Protein 1JO8 (pdb70)

Structure (mmCIF, N/CA/C/O backbone):
data_1JO8
#
_entry.id   1JO8
#
_cell.length_a   24.080
_cell.length_b   38.155
_cell.length_c   59.090
_cell.angle_alpha   90.00
_cell.angle_beta   90.00
_cell.angle_gamma   90.00
#
_symmetry.space_group_name_H-M   'P 21 21 21'
#
loop_
_entity.id
_entity.type
_entity.pdbx_description
1 polymer 'ACTIN BINDING PROTEIN'
2 non-polymer 'SULFATE ION'
3 water water
#
loop_
_atom_site.group_PDB
_atom_site.id
_atom_site.type_symbol
_atom_site.label_atom_id
_atom_site.label_alt_id
_atom_site.label_comp_id
_atom_site.label_asym_id
_atom_site.label_entity_id
_atom_site.label_seq_id
_atom_site.pdbx_PDB_ins_code
_atom_s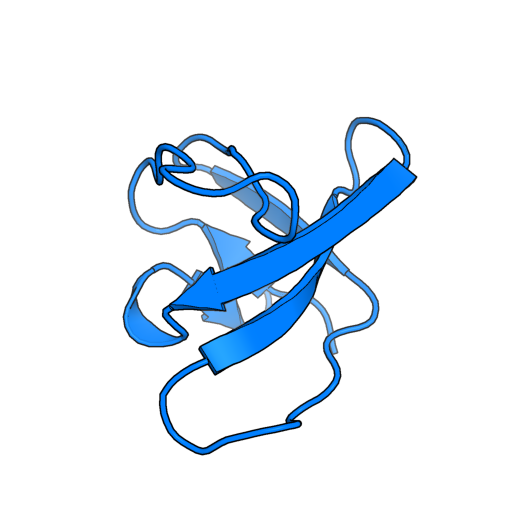ite.Cartn_x
_atom_site.Ca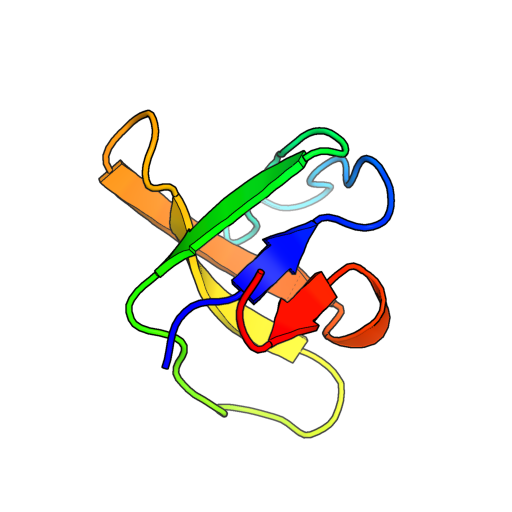rtn_y
_atom_site.C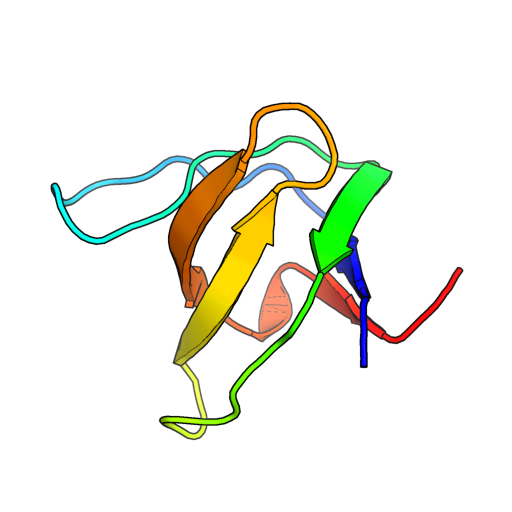artn_z
_atom_site.occupancy
_atom_site.B_iso_or_equiv
_atom_site.auth_seq_id
_atom_site.auth_comp_id
_atom_site.auth_asym_id
_atom_site.auth_atom_id
_atom_site.pdbx_PDB_model_num
ATOM 1 N N . PRO A 1 1 ? -10.439 29.858 7.966 1.00 7.60 1 PRO A N 1
ATOM 2 C CA . PRO A 1 1 ? -10.355 30.879 6.907 1.00 6.77 1 PRO A CA 1
ATOM 3 C C . PRO A 1 1 ? -8.907 31.089 6.517 1.00 6.52 1 PRO A C 1
ATOM 4 O O . PRO A 1 1 ? -7.984 30.537 7.119 1.00 7.37 1 PRO A O 1
ATOM 8 N N . TRP A 1 2 ? -8.708 31.839 5.454 1.00 5.45 2 TRP A N 1
ATOM 9 C CA . TRP A 1 2 ? -7.400 32.330 5.048 1.00 5.54 2 TRP A CA 1
ATOM 10 C C . TRP A 1 2 ? -7.361 33.855 5.165 1.00 6.09 2 TRP A C 1
ATOM 11 O O . TRP A 1 2 ? -8.379 34.516 5.300 1.00 6.97 2 TRP A O 1
ATOM 22 N N . ALA A 1 3 ? -6.158 34.393 5.118 1.00 5.71 3 ALA A N 1
ATOM 23 C CA . ALA A 1 3 ? -5.932 35.809 5.281 1.00 5.63 3 ALA A CA 1
ATOM 24 C C . ALA A 1 3 ? -4.809 36.299 4.390 1.00 5.99 3 ALA A C 1
ATOM 25 O O . ALA A 1 3 ? -4.004 35.515 3.882 1.00 5.88 3 ALA A O 1
ATOM 27 N N . THR A 1 4 ? -4.749 37.609 4.224 1.00 6.66 4 THR A N 1
ATOM 28 C CA . THR A 1 4 ? -3.704 38.275 3.456 1.00 7.41 4 THR A CA 1
ATOM 29 C C . THR A 1 4 ? -2.852 39.090 4.421 1.00 6.54 4 THR A C 1
ATOM 30 O O . THR A 1 4 ? -3.378 39.812 5.266 1.00 7.81 4 THR A O 1
ATOM 34 N N . ALA A 1 5 ? -1.541 38.931 4.335 1.00 6.35 5 ALA A N 1
ATOM 35 C CA . ALA A 1 5 ? -0.643 39.702 5.175 1.00 6.50 5 ALA A CA 1
ATOM 36 C C . ALA A 1 5 ? -0.723 41.174 4.827 1.00 6.95 5 ALA A C 1
ATOM 37 O O . ALA A 1 5 ? -0.625 41.579 3.663 1.00 7.64 5 ALA A O 1
ATOM 39 N N . GLU A 1 6 ? -0.890 41.988 5.859 1.00 6.90 6 GLU A N 1
ATOM 40 C CA . GLU A 1 6 ? -0.914 43.437 5.677 1.00 9.36 6 GLU A CA 1
ATOM 41 C C . GLU A 1 6 ? 0.477 44.040 5.799 1.00 8.63 6 GLU A C 1
ATOM 42 O O . GLU A 1 6 ? 0.723 45.117 5.249 1.00 8.82 6 GLU A O 1
ATOM 52 N N . TYR A 1 7 ? 1.374 43.363 6.517 1.00 7.65 7 TYR A N 1
ATOM 53 C CA . TYR A 1 7 ? 2.726 43.855 6.767 1.00 8.15 7 TYR A CA 1
ATOM 54 C C . TYR A 1 7 ? 3.639 42.652 6.735 1.00 8.74 7 TYR A C 1
ATOM 55 O O . TYR A 1 7 ? 3.200 41.542 7.037 1.00 8.04 7 TYR A O 1
ATOM 64 N N . ASP A 1 8 ? 4.908 42.862 6.440 1.00 8.75 8 ASP A N 1
ATOM 65 C CA . ASP A 1 8 ? 5.904 41.809 6.532 1.00 8.45 8 ASP A CA 1
ATOM 66 C C . ASP A 1 8 ? 6.027 41.372 7.990 1.00 7.62 8 ASP A C 1
ATOM 67 O O . ASP A 1 8 ? 5.972 42.226 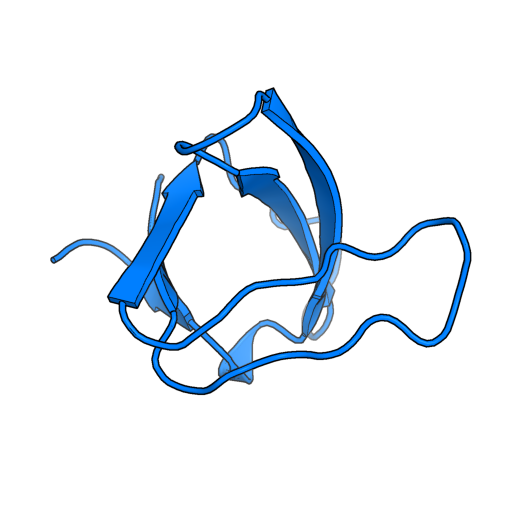8.887 1.00 8.35 8 ASP A O 1
ATOM 72 N N . TYR A 1 9 ? 6.232 40.083 8.233 1.00 7.35 9 TYR A N 1
ATOM 73 C CA . TYR A 1 9 ? 6.491 39.579 9.579 1.00 6.98 9 TYR A CA 1
ATOM 74 C C . TYR A 1 9 ? 7.713 38.701 9.514 1.00 6.67 9 TYR A C 1
ATOM 75 O O . TYR A 1 9 ? 7.781 37.771 8.700 1.00 6.90 9 TYR A O 1
ATOM 84 N N . ASP A 1 10 ? 8.683 39.031 10.348 1.00 6.88 10 ASP A N 1
ATOM 85 C CA . ASP A 1 10 ? 9.901 38.248 10.448 1.00 7.22 10 ASP A CA 1
ATOM 86 C C . ASP A 1 10 ? 9.864 37.352 11.670 1.00 7.29 10 ASP A C 1
ATOM 87 O O . ASP A 1 10 ? 9.726 37.845 12.796 1.00 7.50 10 ASP A O 1
ATOM 92 N N . ALA A 1 11 ? 10.000 36.054 11.483 1.00 6.74 11 ALA A N 1
ATOM 93 C CA . ALA A 1 11 ? 10.059 35.174 12.633 1.00 7.16 11 ALA A CA 1
ATOM 94 C C . ALA A 1 11 ? 11.220 35.539 13.540 1.00 7.39 11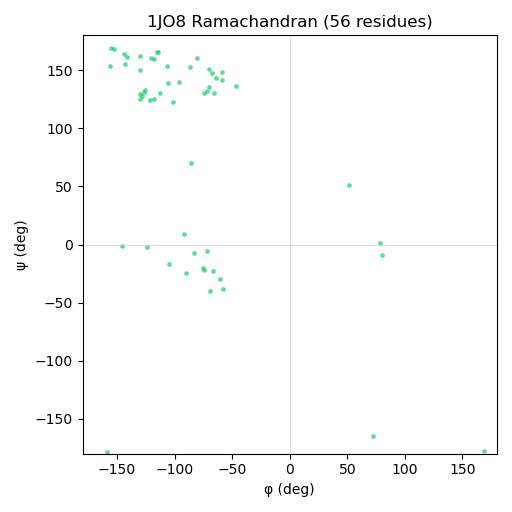 ALA A C 1
ATOM 95 O O . ALA A 1 11 ? 12.283 35.935 13.088 1.00 7.95 11 ALA A O 1
ATOM 97 N N . ALA A 1 12 ? 11.025 35.304 14.828 1.00 8.05 12 ALA A N 1
ATOM 98 C CA . ALA A 1 12 ? 12.080 35.444 15.816 1.00 8.73 12 ALA A CA 1
ATOM 99 C C . ALA A 1 12 ? 12.260 34.144 16.583 1.00 8.86 12 ALA A C 1
ATOM 100 O O . ALA A 1 12 ? 13.100 34.063 17.470 1.00 9.55 12 ALA A O 1
ATOM 102 N N . GLU A 1 13 ? 11.444 33.138 16.288 1.00 7.85 13 GLU A N 1
ATOM 103 C CA . GLU A 1 13 ? 11.514 31.855 16.978 1.00 7.46 13 GLU A CA 1
ATOM 104 C C . GLU A 1 13 ? 11.284 30.758 15.964 1.00 7.21 13 GLU A C 1
ATOM 105 O O . GLU A 1 13 ? 10.662 30.989 14.921 1.00 7.02 13 GLU A O 1
ATOM 111 N N . ASP A 1 14 ? 11.679 29.531 16.300 1.00 7.63 14 ASP A N 1
ATOM 112 C CA . ASP A 1 14 ? 11.560 28.413 15.381 1.00 8.76 14 ASP A CA 1
ATOM 113 C C . ASP A 1 14 ? 10.128 28.027 15.067 1.00 9.01 14 ASP A C 1
ATOM 114 O O . ASP A 1 14 ? 9.876 27.442 14.025 1.00 11.09 14 ASP A O 1
ATOM 119 N N . ASN A 1 15 ? 9.196 28.377 15.955 1.00 8.79 15 ASN A N 1
ATOM 120 C CA . ASN A 1 15 ? 7.789 28.006 15.770 1.00 8.82 15 ASN A CA 1
ATOM 121 C C . ASN A 1 15 ? 6.949 29.056 15.039 1.00 8.51 15 ASN A C 1
ATOM 122 O O . ASN A 1 15 ? 5.737 28.890 14.930 1.00 8.46 15 ASN A O 1
ATOM 127 N N . GLU A 1 16 ? 7.588 30.094 14.496 1.00 7.57 16 GLU A N 1
ATOM 128 C CA . GLU A 1 16 ? 6.880 31.193 13.847 1.00 7.24 16 GLU A CA 1
ATOM 129 C C . GLU A 1 16 ? 7.007 31.154 12.340 1.00 6.99 16 GLU A C 1
ATOM 130 O O . GLU A 1 16 ? 7.964 30.602 11.789 1.00 8.38 16 GLU A O 1
ATOM 136 N N . LEU A 1 17 ? 6.015 31.734 11.657 1.00 6.57 17 LEU A N 1
ATOM 137 C CA . LEU A 1 17 ? 6.097 31.975 10.217 1.00 6.27 17 LEU A CA 1
ATOM 138 C C . LEU A 1 17 ? 6.913 33.225 9.938 1.00 6.08 17 LEU A C 1
ATOM 139 O O . LEU A 1 17 ? 7.085 34.095 10.795 1.00 6.93 17 LEU A O 1
ATOM 144 N N . THR A 1 18 ? 7.388 33.306 8.714 1.00 6.28 18 THR A N 1
ATOM 145 C CA . THR A 1 18 ? 7.993 34.492 8.130 1.00 6.87 18 THR A CA 1
ATOM 146 C C . THR A 1 18 ? 7.238 34.748 6.831 1.00 6.91 18 THR A C 1
ATOM 147 O O . THR A 1 18 ? 7.050 33.828 6.054 1.00 8.01 18 THR A O 1
ATOM 151 N N . PHE A 1 19 ? 6.796 35.969 6.583 1.00 6.26 19 PHE A N 1
ATOM 152 C CA . PHE A 1 19 ? 6.057 36.265 5.375 1.00 6.35 19 PHE A CA 1
ATOM 153 C C . PHE A 1 19 ? 6.188 37.723 5.035 1.00 7.12 19 PHE A C 1
ATOM 154 O O . PHE A 1 19 ? 6.669 38.494 5.851 1.00 7.24 19 PHE A O 1
ATOM 162 N N . VAL A 1 20 ? 5.745 38.096 3.836 1.00 7.20 20 VAL A N 1
ATOM 163 C CA . VAL A 1 20 ? 5.768 39.485 3.405 1.00 8.72 20 VAL A CA 1
ATOM 164 C C . VAL A 1 20 ? 4.359 39.948 3.086 1.00 8.63 20 VAL A C 1
ATOM 165 O O . VAL A 1 20 ? 3.464 39.137 2.864 1.00 8.07 20 VAL A O 1
ATOM 169 N N . GLU A 1 21 ? 4.171 41.260 3.066 1.00 8.47 21 GLU A N 1
ATOM 170 C CA . GLU A 1 21 ? 2.917 41.879 2.717 1.00 9.78 21 GLU A CA 1
ATOM 171 C C . GLU A 1 21 ? 2.381 41.214 1.453 1.00 9.17 21 GLU A C 1
ATOM 172 O O . GLU A 1 21 ? 3.115 40.981 0.487 1.00 9.31 21 GLU A O 1
ATOM 182 N N . ASN A 1 22 ? 1.087 40.940 1.460 1.00 7.82 22 ASN A N 1
ATOM 183 C CA . ASN A 1 22 ? 0.363 40.310 0.369 1.00 8.86 22 ASN A CA 1
ATOM 184 C C . ASN A 1 22 ? 0.471 38.813 0.258 1.00 8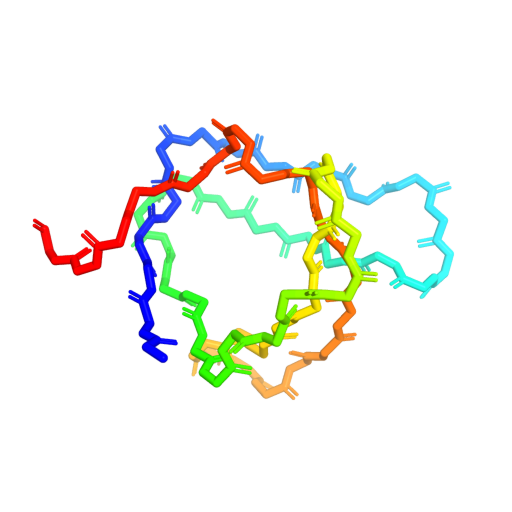.53 22 ASN A C 1
ATOM 185 O O . ASN A 1 22 ? -0.297 38.219 -0.474 1.00 9.40 22 ASN A O 1
ATOM 193 N N . ASP A 1 23 ? 1.338 38.186 1.031 1.00 7.40 23 ASP A N 1
ATOM 194 C CA . ASP A 1 23 ? 1.321 36.730 1.088 1.00 6.99 23 ASP A CA 1
ATOM 195 C C . ASP A 1 23 ? 0.030 36.275 1.752 1.00 6.66 23 ASP A C 1
ATOM 196 O O . ASP A 1 23 ? -0.486 36.941 2.639 1.00 7.11 23 ASP A O 1
ATOM 201 N N . LYS A 1 24 ? -0.481 35.131 1.339 1.00 5.82 24 LYS A N 1
ATOM 202 C CA . LYS A 1 24 ? -1.655 34.535 1.943 1.00 5.68 24 LYS A CA 1
ATOM 203 C C . LYS A 1 24 ? -1.281 33.482 2.986 1.00 5.45 24 LYS A C 1
ATOM 204 O O . LYS A 1 24 ? -0.311 32.744 2.820 1.00 5.89 24 LYS A O 1
ATOM 210 N N . ILE A 1 25 ? -2.015 33.480 4.086 1.00 5.29 25 ILE A N 1
ATOM 211 C CA . ILE A 1 25 ? -1.833 32.525 5.171 1.00 6.23 25 ILE A CA 1
ATOM 212 C C . ILE A 1 25 ? -3.155 31.769 5.215 1.00 6.21 25 ILE A C 1
ATOM 213 O O . ILE A 1 25 ? -4.219 32.375 5.338 1.00 7.02 25 ILE A O 1
ATOM 219 N N . ILE A 1 26 ? -3.092 30.453 5.117 1.00 6.10 26 ILE A N 1
ATOM 220 C CA . ILE A 1 26 ? -4.270 29.616 4.977 1.00 6.25 26 ILE A CA 1
ATOM 221 C C . ILE A 1 26 ? -4.460 28.693 6.173 1.00 6.05 26 ILE A C 1
ATOM 222 O O . ILE A 1 26 ? -3.557 28.506 7.002 1.00 5.99 26 ILE A O 1
ATOM 227 N N . ASN A 1 27 ? -5.644 28.110 6.275 1.00 6.44 27 ASN A N 1
ATOM 228 C CA . ASN A 1 27 ? -5.981 27.175 7.350 1.00 7.13 27 ASN A CA 1
ATOM 229 C C . ASN A 1 27 ? -5.650 27.764 8.707 1.00 6.93 27 ASN A C 1
ATOM 230 O O . ASN A 1 27 ? -5.025 27.129 9.562 1.00 7.30 27 ASN A O 1
ATOM 238 N N . ILE A 1 28 ? -6.130 28.971 8.933 1.00 5.87 28 ILE A N 1
ATOM 239 C CA . ILE A 1 28 ? -5.862 29.639 10.189 1.00 6.09 28 ILE A CA 1
ATOM 240 C C . ILE A 1 28 ? -6.618 28.975 11.328 1.00 5.73 28 ILE A C 1
ATOM 241 O O . ILE A 1 28 ? -7.791 28.629 11.204 1.00 6.24 28 ILE A O 1
ATOM 246 N N . GLU A 1 29 ? -5.904 28.792 12.428 1.00 5.64 29 GLU A N 1
ATOM 247 C CA . GLU A 1 29 ? -6.427 28.208 13.642 1.00 6.17 29 GLU A CA 1
ATOM 248 C C . GLU A 1 29 ? -6.244 29.233 14.745 1.00 5.91 29 GLU A C 1
ATOM 249 O O . GLU A 1 29 ? -5.141 29.730 14.976 1.00 5.57 29 GLU A O 1
ATOM 258 N N . PHE A 1 30 ? -7.346 29.579 15.404 1.00 5.32 30 PHE A N 1
ATOM 259 C CA . PHE A 1 30 ? -7.373 30.668 16.367 1.00 5.48 30 PHE A CA 1
ATOM 260 C C . PHE A 1 30 ? -6.945 30.141 17.729 1.00 6.20 30 PHE A C 1
ATOM 261 O O . PHE A 1 30 ? -7.723 30.105 18.679 1.00 7.84 30 PHE A O 1
ATOM 269 N N . VAL A 1 31 ? -5.672 29.808 17.850 1.00 6.19 31 VAL A N 1
ATOM 270 C CA . VAL A 1 31 ? -5.174 29.156 19.060 1.00 6.86 31 VAL A CA 1
ATOM 271 C C . VAL A 1 31 ? -5.024 30.090 20.241 1.00 7.89 31 VAL A C 1
ATOM 272 O O . VAL A 1 31 ? -5.007 29.623 21.365 1.00 8.33 31 VAL A O 1
ATOM 276 N N . ASP A 1 32 ? -4.949 31.390 19.998 1.00 8.42 32 ASP A N 1
ATOM 277 C CA . ASP A 1 32 ? -4.793 32.394 21.040 1.00 9.71 32 ASP A CA 1
ATOM 278 C C . ASP A 1 32 ? -5.414 33.683 20.507 1.00 10.56 32 ASP A C 1
ATOM 279 O O . ASP A 1 32 ? -5.714 33.770 19.326 1.00 11.17 32 ASP A O 1
ATOM 287 N N . ASP A 1 33 ? -5.615 34.684 21.377 1.00 11.97 33 ASP A N 1
ATOM 288 C CA . ASP A 1 33 ? -6.185 35.964 20.970 1.00 14.00 33 ASP A CA 1
ATOM 289 C C . ASP A 1 33 ? -5.224 36.748 20.087 1.00 13.02 33 ASP A C 1
ATOM 290 O O . ASP A 1 33 ? -5.632 37.399 19.137 1.00 15.46 33 ASP A O 1
ATOM 295 N N . ASP A 1 34 ? -3.940 36.713 20.427 1.00 10.91 34 ASP A N 1
ATOM 296 C CA . ASP A 1 34 ? -2.924 37.545 19.782 1.00 11.19 34 ASP A CA 1
ATOM 297 C C . ASP A 1 34 ? -2.020 36.812 18.805 1.00 9.76 34 ASP A C 1
ATOM 298 O O . ASP A 1 34 ? -1.302 37.441 18.018 1.00 10.12 34 ASP A O 1
ATOM 303 N N . TRP A 1 35 ? -2.019 35.495 18.894 1.00 8.22 35 TRP A N 1
ATOM 304 C CA . TRP A 1 35 ? -1.178 34.667 18.060 1.00 7.23 35 TRP A CA 1
ATOM 305 C C . TRP A 1 35 ? -2.052 33.590 17.450 1.00 6.08 35 TRP A C 1
ATOM 306 O O . TRP A 1 35 ? -2.790 32.916 18.175 1.00 6.76 35 TRP A O 1
ATOM 317 N N . TRP A 1 36 ? -1.960 33.433 16.132 1.00 5.77 36 TRP A N 1
ATOM 318 C CA . TRP A 1 36 ? -2.702 32.435 15.410 1.00 5.47 36 TRP A CA 1
ATOM 319 C C . TRP A 1 36 ? -1.715 31.486 14.767 1.00 5.53 36 TRP A C 1
ATOM 320 O O . TRP A 1 36 ? -0.546 31.802 14.598 1.00 5.80 36 TRP A O 1
ATOM 331 N N . LEU A 1 37 ? -2.203 30.310 14.426 1.00 5.02 37 LEU A N 1
ATOM 332 C CA . LEU A 1 37 ? -1.439 29.328 13.700 1.00 5.22 37 LEU A CA 1
ATOM 333 C C . LEU A 1 37 ? -1.942 29.299 12.250 1.00 5.56 37 LEU A C 1
ATOM 334 O O . LEU A 1 37 ? -3.153 29.339 12.027 1.00 6.54 37 LEU A O 1
ATOM 342 N N . GLY A 1 38 ? -1.042 29.198 11.290 1.00 5.03 38 GLY A N 1
ATOM 343 C CA . GLY A 1 38 ? -1.471 29.077 9.918 1.00 5.89 38 GLY A CA 1
ATOM 344 C C . GLY A 1 38 ? -0.393 28.480 9.044 1.00 5.33 38 GLY A C 1
ATOM 345 O O . GLY A 1 38 ? 0.697 28.150 9.518 1.00 5.70 38 GLY A O 1
ATOM 346 N N . GLU A 1 39 ? -0.716 28.373 7.769 1.00 5.92 39 GLU A N 1
ATOM 347 C CA . GLU A 1 39 ? 0.143 27.777 6.768 1.00 5.49 39 GLU A CA 1
ATOM 348 C C . GLU A 1 39 ? 0.344 28.762 5.628 1.00 4.99 39 GLU A C 1
ATOM 349 O O . GLU A 1 39 ? -0.610 29.356 5.136 1.00 6.30 39 GLU A O 1
ATOM 355 N N . LEU A 1 40 ? 1.565 28.961 5.171 1.00 5.51 40 LEU A N 1
ATOM 356 C CA . LEU A 1 40 ? 1.726 29.838 4.022 1.00 5.91 40 LEU A CA 1
ATOM 357 C C . LEU A 1 40 ? 1.221 29.206 2.744 1.00 6.06 40 LEU A C 1
ATOM 358 O O . LEU A 1 40 ? 1.604 28.084 2.400 1.00 5.70 40 LEU A O 1
ATOM 363 N N . GLU A 1 41 ? 0.430 29.953 1.987 1.00 5.61 41 GLU A N 1
ATOM 364 C CA . GLU A 1 41 ? 0.036 29.491 0.675 1.00 6.22 41 GLU A CA 1
ATOM 365 C C . GLU A 1 41 ? 1.269 29.218 -0.192 1.00 5.62 41 GLU A C 1
ATOM 366 O O . GLU A 1 41 ? 1.294 28.274 -0.996 1.00 6.64 41 GLU A O 1
ATOM 375 N N . LYS A 1 42 ? 2.288 30.055 -0.081 1.00 5.59 42 LYS A N 1
ATOM 376 C CA . LYS A 1 42 ? 3.359 29.963 -1.074 1.00 5.98 42 LYS A CA 1
ATOM 377 C C . LYS A 1 42 ? 4.293 28.791 -0.924 1.00 5.56 42 LYS A C 1
ATOM 378 O O . LYS A 1 42 ? 4.957 28.407 -1.893 1.00 5.73 42 LYS A O 1
ATOM 384 N N . ASP A 1 43 ? 4.390 28.196 0.265 1.00 6.04 43 ASP A N 1
ATOM 385 C CA . ASP A 1 43 ? 5.368 27.138 0.480 1.00 7.14 43 ASP A CA 1
ATOM 386 C C . ASP A 1 43 ? 4.956 26.028 1.424 1.00 7.35 43 ASP A C 1
ATOM 387 O O . ASP A 1 43 ? 5.750 25.134 1.658 1.00 7.90 43 ASP A O 1
ATOM 392 N N . GLY A 1 44 ? 3.763 26.082 2.007 1.00 6.63 44 GLY A N 1
ATOM 393 C CA . GLY A 1 44 ? 3.353 25.014 2.902 1.00 7.10 44 GLY A CA 1
ATOM 394 C C . GLY A 1 44 ? 3.951 25.064 4.289 1.00 6.85 44 GLY A C 1
ATOM 395 O O . GLY A 1 44 ? 3.663 24.180 5.083 1.00 7.54 44 GLY A O 1
ATOM 396 N N . SER A 1 45 ? 4.763 26.065 4.618 1.00 6.17 45 SER A N 1
ATOM 397 C CA . SER A 1 45 ? 5.335 26.168 5.973 1.00 6.15 45 SER A CA 1
ATOM 398 C C . SER A 1 45 ? 4.217 26.529 6.947 1.00 6.44 45 SER A C 1
ATOM 399 O O . SER A 1 45 ? 3.247 27.155 6.574 1.00 6.00 45 SER A O 1
ATOM 402 N N . LYS A 1 46 ? 4.353 26.101 8.201 1.00 6.49 46 LYS A N 1
ATOM 403 C CA . LYS A 1 46 ? 3.325 26.322 9.202 1.00 6.62 46 LYS A CA 1
ATOM 404 C C . LYS A 1 46 ? 3.951 26.904 10.433 1.00 6.73 46 LYS A C 1
ATOM 405 O O . LYS A 1 46 ? 5.112 26.625 10.749 1.00 8.18 46 LYS A O 1
ATOM 411 N N . GLY A 1 47 ? 3.194 27.708 11.164 1.00 5.80 47 GLY A N 1
ATOM 412 C CA . GLY A 1 47 ? 3.704 28.290 12.385 1.00 6.52 47 GLY A CA 1
ATOM 413 C C . GLY A 1 47 ? 2.814 29.376 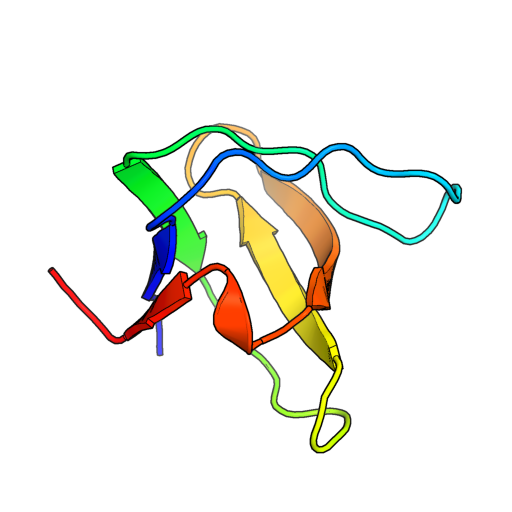12.930 1.00 6.03 47 GLY A C 1
ATOM 414 O O . GLY A 1 47 ? 1.758 29.691 12.369 1.00 6.30 47 GLY A O 1
ATOM 415 N N . LEU A 1 48 ? 3.270 29.963 14.021 1.00 5.80 48 LEU A N 1
ATOM 416 C CA . LEU A 1 48 ? 2.567 31.020 14.700 1.00 6.55 48 LEU A CA 1
ATOM 417 C C . LEU A 1 48 ? 2.895 32.378 14.112 1.00 6.66 48 LEU A C 1
ATOM 418 O O . LEU A 1 48 ? 4.001 32.608 13.592 1.00 7.31 48 LEU A O 1
ATOM 423 N N . PHE A 1 49 ? 1.953 33.303 14.238 1.00 6.38 49 PHE A N 1
ATOM 424 C CA . PHE A 1 49 ? 2.175 34.652 13.773 1.00 6.72 49 PHE A CA 1
ATOM 425 C C . PHE A 1 49 ? 1.249 35.569 14.542 1.00 7.43 49 PHE A C 1
ATOM 426 O O . PHE A 1 49 ? 0.192 35.117 15.018 1.00 6.71 49 PHE A O 1
ATOM 434 N N . PRO A 1 50 ? 1.621 36.841 14.695 1.00 7.71 50 PRO A N 1
ATOM 435 C CA . PRO A 1 50 ? 0.769 37.768 15.440 1.00 8.12 50 PRO A CA 1
ATOM 436 C C . PRO A 1 50 ? -0.421 38.133 14.583 1.00 8.70 50 PRO A C 1
ATOM 437 O O . PRO A 1 50 ? -0.313 38.485 13.415 1.00 8.35 50 PRO A O 1
ATOM 441 N N . SER A 1 51 ? -1.609 38.019 15.166 1.00 8.66 51 SER A N 1
ATOM 442 C CA . SER A 1 51 ? -2.836 38.170 14.398 1.00 8.95 51 SER A CA 1
ATOM 443 C C . SER A 1 51 ? -2.993 39.530 13.728 1.00 8.50 51 SER A C 1
ATOM 444 O O . SER A 1 51 ? -3.603 39.632 12.659 1.00 8.47 51 SER A O 1
ATOM 447 N N . ASN A 1 52 ? -2.441 40.587 14.316 1.00 8.47 52 ASN A N 1
ATOM 448 C CA . ASN A 1 52 ? -2.612 41.906 13.736 1.00 9.25 52 ASN A CA 1
ATOM 449 C C . ASN A 1 52 ? -1.812 42.113 12.435 1.00 9.34 52 ASN A C 1
ATOM 450 O O . ASN A 1 52 ? -1.944 43.132 11.774 1.00 10.23 52 ASN A O 1
ATOM 458 N N . TYR A 1 53 ? -0.981 41.156 12.030 1.00 7.90 53 TYR A N 1
ATOM 459 C CA . TYR A 1 53 ? -0.250 41.295 10.774 1.00 8.24 53 TYR A CA 1
ATOM 460 C C . TYR A 1 53 ? -1.066 40.886 9.546 1.00 7.92 53 TYR A C 1
ATOM 461 O O . TYR A 1 53 ? -0.582 41.060 8.437 1.00 8.24 53 TYR A O 1
ATOM 470 N N . VAL A 1 54 ? -2.256 40.327 9.729 1.00 7.85 54 VAL A N 1
ATOM 471 C CA . VAL A 1 54 ? -3.059 39.846 8.603 1.00 7.63 54 VAL A CA 1
ATOM 472 C C . VAL A 1 54 ? -4.483 40.363 8.667 1.00 7.24 54 VAL A C 1
ATOM 473 O O . VAL A 1 54 ? -4.963 40.800 9.712 1.00 9.57 54 VAL A O 1
ATOM 477 N N . SER A 1 55 ? -5.165 40.284 7.539 1.00 7.37 55 SER A N 1
ATOM 478 C CA . SER A 1 55 ? -6.572 40.605 7.421 1.00 8.49 55 SER A CA 1
ATOM 479 C C . SER A 1 55 ? -7.282 39.437 6.731 1.00 8.23 55 SER A C 1
ATOM 480 O O . SER A 1 55 ? -6.821 39.010 5.692 1.00 7.67 55 SER A O 1
ATOM 483 N N . LEU A 1 56 ? -8.358 38.892 7.295 1.00 8.32 56 LEU A N 1
ATOM 484 C CA . LEU A 1 56 ? -9.013 37.727 6.676 1.00 9.16 56 LEU A CA 1
ATOM 485 C C . LEU A 1 56 ? -9.474 38.049 5.257 1.00 10.69 56 LEU A C 1
ATOM 486 O O . LEU A 1 56 ? -9.916 39.158 4.952 1.00 11.01 56 LEU A O 1
ATOM 491 N N . GLY A 1 57 ? -9.330 37.066 4.376 1.00 12.28 57 GLY A N 1
ATOM 492 C CA . GLY A 1 57 ? -9.767 37.208 2.992 1.00 14.81 57 GLY A CA 1
ATOM 493 C C . GLY A 1 57 ? -8.886 38.124 2.173 1.00 16.96 57 GLY A C 1
ATOM 494 O O . GLY A 1 57 ? -7.749 38.441 2.572 1.00 16.27 57 GLY A O 1
ATOM 495 N N . ASN A 1 58 ? -9.414 38.534 1.013 1.00 20.05 58 ASN A N 1
ATOM 496 C CA . ASN A 1 58 ? -8.694 39.369 0.054 1.00 22.79 58 ASN A CA 1
ATOM 497 C C . ASN A 1 58 ? -8.765 40.840 0.435 1.00 23.86 58 ASN A C 1
ATOM 498 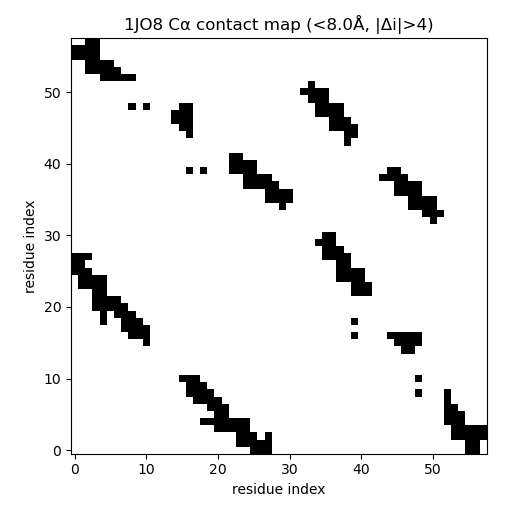O O . ASN A 1 58 ? -9.811 41.329 0.884 1.00 25.59 58 ASN A O 1
#

Organism: Saccharomyces cerevisiae (strain ATCC 204508 / S288c) (NCBI:txid559292)

CATH classification: 2.30.30.40

Sequence (58 aa):
PWATAEYDYDAAEDNELTFVENDKIINIEFVDDDWWLGELEKDGSKGLFPSNYVSLGN

Solvent-accessible surface area: 3760 Å² total; per-residue (Å²): 86,92,0,23,3,82,125,81,24,110,39,82,112,160,90,28,4,74,2,72,93,117,24,90,0,57,90,6,87,110,89,80,124,96,86,40,67,3,38,3,105,112,93,37,49,137,5,47,0,21,14,134,72,15,48,90,23,169

GO terms:
  GO:0051015 actin filament binding (F, IDA)
  GO:0005938 cell cortex (C, IDA)
  GO:0030479 actin cortical patch (C, IDA)
  GO:2000601 positive regulation of Arp2/3 complex-mediated actin nucleation (P, IDA)
  GO:0043332 mating projection tip (C, HDA)
  GO:0005737 cytoplasm (C, HDA)
  GO:0044379 protein localization to actin cortical patch (P, IMP)
  GO:0051016 barbed-end actin filament capping (P, IMP)
  GO:0000147 actin cortical patch assembly (P, IMP)
  GO:0005515 protein binding (F, IPI)

B-factor: mean 12.91, std 8.91, range [4.99, 54.22]

Foldseek 3Di:
DKWFFCAFDDDPDPQADGGGGGWMWPPWDCPDPQKIWTATPVPRDIHIDGPVRIDPDD

Radius of gyration: 9.64 Å; Cα contacts (8 Å, |Δi|>4): 136; chains: 1; bounding box: 22×19×22 Å

Nearest PDB structures (foldseek):
  1jo8-assembly1_A  TM=1.018E+00  e=1.253E-10  Saccharomyces cerevisiae
  7a2n-assembly3_C  TM=9.262E-01  e=4.078E-05  Homo sapiens
  4rtx-assembly4_D  TM=9.274E-01  e=3.849E-05  Gallus gallus
  3uf4-assembly1_A  TM=9.316E-01  e=4.853E-05  Mus musculus
  7a32-assembly1_A  TM=9.351E-01  e=5.449E-05  Gallus gallus

InterPro domains:
  IPR001452 SH3 domain [PF00018] (539-585)
  IPR001452 SH3 domain [PR00452] (535-545)
  IPR001452 SH3 domain [PR00452] (549-564)
  IPR001452 SH3 domain [PR00452] (566-575)
  IPR001452 SH3 domain [PR00452] (579-591)
  IPR001452 SH3 domain [PS50002] (532-592)
  IPR001452 SH3 domain [SM00326] (535-592)
  IPR002108 Actin-depolymerising factor homology domain [PF00241] (11-135)
  IPR002108 Actin-depolymerising factor homology domain [PS51263] (7-136)
  IPR002108 Actin-depolymerising factor homology domain [SM00102] (10-136)
  IPR029006 ADF-H/Gelsolin-like domain superfamily [G3DSA:3.40.20.10] (1-141)
  IPR035718 Fungal actin-binding protein 1, second SH3 domain [cd11961] (536-590)
  IPR036028 SH3-like domain superfamily [SSF50044] (514-589)

Secondary structure (DSSP, 8-state):
--EEESS-B---STTB--B-TT-EEEEEE--SSSEEEEEETTT--EEEEEGGGEEE--